Protein AF-A0A7W9GF74-F1 (afdb_monomer_lite)

Organism: NCBI:txid882448

Structure (mmCIF, N/CA/C/O backbone):
data_AF-A0A7W9GF74-F1
#
_entry.id   AF-A0A7W9GF74-F1
#
loop_
_atom_site.group_PDB
_atom_site.id
_atom_site.type_symbol
_atom_site.label_atom_id
_atom_site.label_alt_id
_atom_site.label_comp_id
_atom_site.label_asym_id
_atom_site.label_entity_id
_atom_site.label_seq_id
_atom_site.pdbx_PDB_ins_code
_atom_site.Cartn_x
_atom_site.Cartn_y
_atom_site.Cartn_z
_atom_site.occupancy
_atom_site.B_iso_or_equiv
_atom_site.auth_seq_id
_atom_site.auth_comp_id
_atom_site.auth_asym_id
_atom_site.auth_atom_id
_atom_site.pdbx_PDB_model_num
ATOM 1 N N . MET A 1 1 ? 8.921 13.682 13.062 1.00 66.19 1 MET A N 1
ATOM 2 C CA . MET A 1 1 ? 8.472 13.029 14.312 1.00 66.19 1 MET A CA 1
ATOM 3 C C . MET A 1 1 ? 6.955 12.973 14.299 1.00 66.19 1 MET A C 1
ATOM 5 O O . MET A 1 1 ? 6.350 13.964 13.911 1.00 66.19 1 MET A O 1
ATOM 9 N N . LEU A 1 2 ? 6.364 11.828 14.645 1.00 77.19 2 LEU A N 1
ATOM 10 C CA . LEU A 1 2 ? 4.908 11.641 14.690 1.00 77.19 2 LEU A CA 1
ATOM 11 C C . LEU A 1 2 ? 4.375 11.986 16.087 1.00 77.19 2 LEU A C 1
ATOM 13 O O . LEU A 1 2 ? 5.076 11.714 17.064 1.00 77.19 2 LEU A O 1
ATOM 17 N N . PRO A 1 3 ? 3.165 12.557 16.206 1.00 83.94 3 PRO A N 1
ATOM 18 C CA . PRO A 1 3 ? 2.506 12.705 17.500 1.00 83.94 3 PRO A CA 1
ATOM 19 C C . PRO A 1 3 ? 2.161 11.329 18.103 1.00 83.94 3 PRO A C 1
ATOM 21 O O . PRO A 1 3 ? 2.034 10.360 17.353 1.00 83.94 3 PRO A O 1
ATOM 24 N N . PRO A 1 4 ? 1.973 11.226 19.434 1.00 85.69 4 PRO A N 1
ATOM 25 C CA . PRO A 1 4 ? 1.549 9.982 20.069 1.00 85.69 4 PRO A CA 1
ATOM 26 C C . PRO A 1 4 ? 0.230 9.468 19.483 1.00 85.69 4 PRO A C 1
ATOM 28 O O . PRO A 1 4 ? -0.727 10.227 19.316 1.00 85.69 4 PRO A O 1
ATOM 31 N N . HIS A 1 5 ? 0.158 8.166 19.214 1.00 80.69 5 HIS A N 1
ATOM 32 C CA . HIS A 1 5 ? -1.041 7.496 18.718 1.00 80.69 5 HIS A CA 1
ATOM 33 C C . HIS A 1 5 ? -1.261 6.172 19.446 1.00 80.69 5 HIS A C 1
ATOM 35 O O . HIS A 1 5 ? -0.320 5.490 19.835 1.00 80.69 5 HIS A O 1
ATOM 41 N N . HIS A 1 6 ? -2.530 5.812 19.649 1.00 79.00 6 HIS A N 1
ATOM 42 C CA . HIS A 1 6 ? -2.924 4.619 20.413 1.00 79.00 6 HIS A CA 1
ATOM 43 C C . HIS A 1 6 ? -3.268 3.417 19.509 1.00 79.00 6 HIS A C 1
ATOM 45 O O . HIS A 1 6 ? -3.808 2.420 19.979 1.00 79.00 6 HIS A O 1
ATOM 51 N N . GLY A 1 7 ? -3.022 3.532 18.199 1.00 79.81 7 GLY A N 1
ATOM 52 C CA . GLY A 1 7 ? -3.292 2.484 17.213 1.00 79.81 7 GLY A CA 1
ATOM 53 C C . GLY A 1 7 ? -2.068 1.607 16.928 1.00 79.81 7 GLY A C 1
ATOM 54 O O . GLY A 1 7 ? -0.939 2.043 17.168 1.00 79.81 7 GLY A O 1
ATOM 55 N N . PRO A 1 8 ? -2.269 0.393 16.386 1.00 86.31 8 PRO A N 1
ATOM 56 C CA . PRO A 1 8 ? -1.165 -0.474 15.997 1.00 86.31 8 PRO A CA 1
ATOM 57 C C . PRO A 1 8 ? -0.304 0.204 14.926 1.00 86.31 8 PRO A C 1
ATOM 59 O O . PRO A 1 8 ? -0.816 0.868 14.024 1.00 86.31 8 PRO A O 1
ATOM 62 N N . THR A 1 9 ? 1.012 0.030 15.039 1.00 88.25 9 THR A N 1
ATOM 63 C CA . THR A 1 9 ? 1.974 0.480 14.026 1.00 88.25 9 THR A CA 1
ATOM 64 C C . THR A 1 9 ? 2.549 -0.739 13.343 1.00 88.25 9 THR A C 1
ATOM 66 O O . THR A 1 9 ? 3.177 -1.567 13.994 1.00 88.25 9 THR A O 1
ATOM 69 N N . GLU A 1 10 ? 2.358 -0.824 12.034 1.00 88.44 10 GLU A N 1
ATOM 70 C CA . GLU A 1 10 ? 2.884 -1.911 11.219 1.00 88.44 10 GLU A CA 1
ATOM 71 C C . GLU A 1 10 ? 3.834 -1.345 10.164 1.00 88.44 10 GLU A C 1
ATOM 73 O O . GLU A 1 10 ? 3.583 -0.283 9.591 1.00 88.44 10 GLU A O 1
ATOM 78 N N . THR A 1 11 ? 4.902 -2.085 9.872 1.00 88.56 11 THR A N 1
ATOM 79 C CA . THR A 1 11 ? 5.879 -1.717 8.843 1.00 88.56 11 THR A CA 1
ATOM 80 C C . THR A 1 11 ? 5.806 -2.711 7.698 1.00 88.56 11 THR A C 1
ATOM 82 O O . THR A 1 11 ? 5.938 -3.919 7.897 1.00 88.56 11 THR A O 1
ATOM 85 N N . VAL A 1 12 ? 5.638 -2.207 6.476 1.00 84.81 12 VAL A N 1
ATOM 86 C CA . VAL A 1 12 ? 5.732 -3.035 5.271 1.00 84.81 12 VAL A CA 1
ATOM 87 C C . VAL A 1 12 ? 7.206 -3.118 4.865 1.00 84.81 12 VAL A C 1
ATOM 89 O O . VAL A 1 12 ? 7.812 -2.079 4.598 1.00 84.81 12 VAL A O 1
ATOM 92 N N . PRO A 1 13 ? 7.813 -4.316 4.813 1.00 81.88 13 PRO A N 1
ATOM 93 C CA . PRO A 1 13 ? 9.219 -4.448 4.463 1.00 81.88 13 PRO A CA 1
ATOM 94 C C . PRO A 1 13 ? 9.451 -4.060 2.999 1.00 81.88 13 PRO A C 1
ATOM 96 O O . PRO A 1 13 ? 8.874 -4.648 2.079 1.00 81.88 13 PRO A O 1
ATOM 99 N N . VAL A 1 14 ? 10.345 -3.096 2.787 1.00 82.69 14 VAL A N 1
ATOM 100 C CA . VAL A 1 14 ? 10.821 -2.674 1.468 1.00 82.69 14 VAL A CA 1
ATOM 101 C C . VAL A 1 14 ? 12.249 -3.180 1.303 1.00 82.69 14 VAL A C 1
ATOM 103 O O . VAL A 1 14 ? 13.115 -2.897 2.124 1.00 82.69 14 VAL A O 1
ATOM 106 N N . THR A 1 15 ? 12.493 -3.957 0.249 1.00 79.25 15 THR A N 1
ATOM 107 C CA . THR A 1 15 ? 13.857 -4.341 -0.127 1.00 79.25 15 THR A CA 1
ATOM 108 C C . THR A 1 15 ? 14.537 -3.197 -0.876 1.00 79.25 15 THR A C 1
ATOM 110 O O . THR A 1 15 ? 13.899 -2.571 -1.728 1.00 79.25 15 THR A O 1
ATOM 113 N N . MET A 1 16 ? 15.818 -2.977 -0.566 1.00 83.69 16 MET A N 1
ATOM 114 C CA . MET A 1 16 ? 16.728 -2.068 -1.278 1.00 83.69 16 MET A CA 1
ATOM 115 C C . MET A 1 16 ? 17.474 -2.767 -2.429 1.00 83.69 16 MET A C 1
ATOM 117 O O . MET A 1 16 ? 18.453 -2.238 -2.934 1.00 83.69 16 MET A O 1
ATOM 121 N N . SER A 1 17 ? 17.069 -3.987 -2.797 1.00 83.31 17 SER A N 1
ATOM 122 C CA . SER A 1 17 ? 17.654 -4.705 -3.935 1.00 83.31 17 SER A CA 1
ATOM 123 C C . SER A 1 17 ? 17.075 -4.236 -5.269 1.00 83.31 17 SER A C 1
ATOM 125 O O . SER A 1 17 ? 15.902 -3.861 -5.337 1.00 83.31 17 SER A O 1
ATOM 127 N N . ASP A 1 18 ? 17.864 -4.383 -6.333 1.00 85.38 18 ASP A N 1
ATOM 128 C CA . ASP A 1 18 ? 17.461 -4.066 -7.711 1.00 85.38 18 ASP A CA 1
ATOM 129 C C . ASP A 1 18 ? 16.590 -5.155 -8.367 1.00 85.38 18 ASP A C 1
ATOM 131 O O . ASP A 1 18 ? 16.339 -5.158 -9.572 1.00 85.38 18 ASP A O 1
ATOM 135 N N . VAL A 1 19 ? 16.099 -6.113 -7.578 1.00 88.38 19 VAL A N 1
ATOM 136 C CA . VAL A 1 19 ? 15.283 -7.219 -8.082 1.00 88.38 19 VAL A CA 1
ATOM 137 C C . VAL A 1 19 ? 13.899 -6.719 -8.495 1.00 88.38 19 VAL A C 1
ATOM 139 O O . VAL A 1 19 ? 13.150 -6.164 -7.689 1.00 88.38 19 VAL A O 1
ATOM 142 N N . GLY A 1 20 ? 13.520 -7.002 -9.745 1.00 85.81 20 GLY A N 1
ATOM 143 C CA . GLY A 1 20 ? 12.194 -6.682 -10.277 1.00 85.81 20 GLY A CA 1
ATOM 144 C C . GLY A 1 20 ? 11.997 -5.204 -10.614 1.00 85.81 20 GLY A C 1
ATOM 145 O O . GLY A 1 20 ? 10.846 -4.760 -10.671 1.00 85.81 20 GLY A O 1
ATOM 146 N N . LEU A 1 21 ? 13.098 -4.467 -10.809 1.00 90.69 21 LEU A N 1
ATOM 147 C CA . LEU A 1 21 ? 13.091 -3.081 -11.275 1.00 90.69 21 LEU A CA 1
ATOM 148 C C . LEU A 1 21 ? 12.933 -2.945 -12.797 1.00 90.69 21 LEU A C 1
ATOM 150 O O . LEU A 1 21 ? 12.665 -1.843 -13.253 1.00 90.69 21 LEU A O 1
ATOM 154 N N . ASP A 1 22 ? 13.029 -4.041 -13.558 1.00 94.12 22 ASP A N 1
ATOM 155 C CA . ASP A 1 22 ? 12.870 -4.014 -15.017 1.00 94.12 22 ASP A CA 1
ATOM 156 C C . ASP A 1 22 ? 11.497 -3.476 -15.445 1.00 94.12 22 ASP A C 1
ATOM 158 O O . ASP A 1 22 ? 10.470 -3.796 -14.822 1.00 94.12 22 ASP A O 1
ATOM 162 N N . GLU A 1 23 ? 11.473 -2.764 -16.571 1.00 94.75 23 GLU A N 1
ATOM 163 C CA . GLU A 1 23 ? 10.241 -2.386 -17.254 1.00 94.75 23 GLU A CA 1
ATOM 164 C C . GLU A 1 23 ? 9.438 -3.633 -17.655 1.00 94.75 23 GLU A C 1
ATOM 166 O O . GLU A 1 23 ? 9.950 -4.589 -18.249 1.00 94.75 23 GLU A O 1
ATOM 171 N N . ARG A 1 24 ? 8.145 -3.635 -17.326 1.00 94.44 24 ARG A N 1
ATOM 172 C CA . ARG A 1 24 ? 7.189 -4.650 -17.778 1.00 94.44 24 ARG A CA 1
ATOM 173 C C . ARG A 1 24 ? 5.886 -3.984 -18.177 1.00 94.44 24 ARG A C 1
ATOM 175 O O . ARG A 1 24 ? 5.312 -3.230 -17.396 1.00 94.44 24 ARG A O 1
ATOM 182 N N . ASP A 1 25 ? 5.393 -4.313 -19.366 1.00 93.69 25 ASP A N 1
ATOM 183 C CA . ASP A 1 25 ? 4.159 -3.752 -19.931 1.00 93.69 25 ASP A CA 1
ATOM 184 C C . ASP A 1 25 ? 4.167 -2.209 -19.991 1.00 93.69 25 ASP A C 1
ATOM 186 O O . ASP A 1 25 ? 3.149 -1.575 -19.713 1.00 93.69 25 ASP A O 1
ATOM 190 N N . GLY A 1 26 ? 5.323 -1.600 -20.293 1.00 95.75 26 GLY A N 1
ATOM 191 C CA . GLY A 1 26 ? 5.491 -0.141 -20.335 1.00 95.75 26 GLY A CA 1
ATOM 192 C C . GLY A 1 26 ? 5.547 0.538 -18.962 1.00 95.75 26 GLY A C 1
ATOM 193 O O . GLY A 1 26 ? 5.381 1.753 -18.876 1.00 95.75 26 GLY A O 1
ATOM 194 N N . ILE A 1 27 ? 5.710 -0.230 -17.878 1.00 93.19 27 ILE A N 1
ATOM 195 C CA . ILE A 1 27 ? 5.765 0.280 -16.504 1.00 93.19 27 ILE A CA 1
ATOM 196 C C . ILE A 1 27 ? 7.073 -0.160 -15.848 1.00 93.19 27 ILE A C 1
ATOM 198 O O . ILE A 1 27 ? 7.319 -1.354 -15.651 1.00 93.19 27 ILE A O 1
ATOM 202 N N . GLU A 1 28 ? 7.871 0.821 -15.441 1.00 92.75 28 GLU A N 1
ATOM 203 C CA . GLU A 1 28 ? 9.112 0.611 -14.698 1.00 92.75 28 GLU A CA 1
ATOM 204 C C . GLU A 1 28 ? 8.860 -0.003 -13.320 1.00 92.75 28 GLU A C 1
ATOM 206 O O . GLU A 1 28 ? 7.904 0.347 -12.619 1.00 92.75 28 GLU A O 1
ATOM 211 N N . ALA A 1 29 ? 9.718 -0.946 -12.925 1.00 91.69 29 ALA A N 1
ATOM 212 C CA . ALA A 1 29 ? 9.659 -1.635 -11.637 1.00 91.69 29 ALA A CA 1
ATOM 213 C C . ALA A 1 29 ? 8.286 -2.240 -11.271 1.00 91.69 29 ALA A C 1
ATOM 215 O O . ALA A 1 29 ? 7.983 -2.457 -10.088 1.00 91.69 29 ALA A O 1
ATOM 216 N N . LYS A 1 30 ? 7.445 -2.553 -12.270 1.00 93.06 30 LYS A N 1
ATOM 217 C CA . LYS A 1 30 ? 6.068 -3.039 -12.074 1.00 93.06 30 LYS A CA 1
ATOM 218 C C . LYS A 1 30 ? 6.001 -4.222 -11.113 1.00 93.06 30 LYS A C 1
ATOM 220 O O . LYS A 1 30 ? 5.161 -4.248 -10.213 1.00 93.06 30 LYS A O 1
ATOM 225 N N . ALA A 1 31 ? 6.897 -5.194 -11.281 1.00 92.12 31 ALA A N 1
ATOM 226 C CA . ALA A 1 31 ? 6.933 -6.392 -10.447 1.00 92.12 31 ALA A CA 1
ATOM 227 C C . ALA A 1 31 ? 7.214 -6.049 -8.976 1.00 92.12 31 ALA A C 1
ATOM 229 O O . ALA A 1 31 ? 6.524 -6.536 -8.075 1.00 92.12 31 ALA A O 1
ATOM 230 N N . ALA A 1 32 ? 8.184 -5.166 -8.729 1.00 90.81 32 ALA A N 1
ATOM 231 C CA . ALA A 1 32 ? 8.538 -4.743 -7.384 1.00 90.81 32 ALA A CA 1
ATOM 232 C C . ALA A 1 32 ? 7.417 -3.920 -6.721 1.00 90.81 32 ALA A C 1
ATOM 234 O O . ALA A 1 32 ? 7.118 -4.130 -5.543 1.00 90.81 32 ALA A O 1
ATOM 235 N N . VAL A 1 33 ? 6.757 -3.021 -7.461 1.00 90.19 33 VAL A N 1
ATOM 236 C CA . VAL A 1 33 ? 5.625 -2.220 -6.956 1.00 90.19 33 VAL A CA 1
ATOM 237 C C . VAL A 1 33 ? 4.437 -3.114 -6.596 1.00 90.19 33 VAL A C 1
ATOM 239 O O . VAL A 1 33 ? 3.950 -3.056 -5.466 1.00 90.19 33 VAL A O 1
ATOM 242 N N . VAL A 1 34 ? 4.009 -3.996 -7.503 1.00 91.88 34 VAL A N 1
ATOM 243 C CA . VAL A 1 34 ? 2.876 -4.908 -7.262 1.00 91.88 34 VAL A CA 1
ATOM 244 C C . VAL A 1 34 ? 3.155 -5.833 -6.075 1.00 91.88 34 VAL A C 1
ATOM 246 O O . VAL A 1 34 ? 2.295 -5.999 -5.209 1.00 91.88 34 VAL A O 1
ATOM 249 N N . GLY A 1 35 ? 4.369 -6.384 -5.973 1.00 91.31 35 GLY A N 1
ATOM 250 C CA . GLY A 1 35 ? 4.757 -7.231 -4.844 1.00 91.31 35 GLY A CA 1
ATOM 251 C C . GLY A 1 35 ? 4.719 -6.500 -3.497 1.00 91.31 35 GLY A C 1
ATOM 252 O O . GLY A 1 35 ? 4.261 -7.061 -2.499 1.00 91.31 35 GLY A O 1
ATOM 253 N N . ARG A 1 36 ? 5.154 -5.233 -3.452 1.00 89.50 36 ARG A N 1
ATOM 254 C CA . ARG A 1 36 ? 5.088 -4.396 -2.240 1.00 89.50 36 ARG A CA 1
ATOM 255 C C . ARG A 1 36 ? 3.645 -4.069 -1.857 1.00 89.50 36 ARG A C 1
ATOM 257 O O . ARG A 1 36 ? 3.300 -4.175 -0.683 1.00 89.50 36 ARG A O 1
ATOM 264 N N . LEU A 1 37 ? 2.791 -3.751 -2.831 1.00 91.25 37 LEU A N 1
ATOM 265 C CA . LEU A 1 37 ? 1.366 -3.495 -2.596 1.00 91.25 37 LEU A CA 1
ATOM 266 C C . LEU A 1 37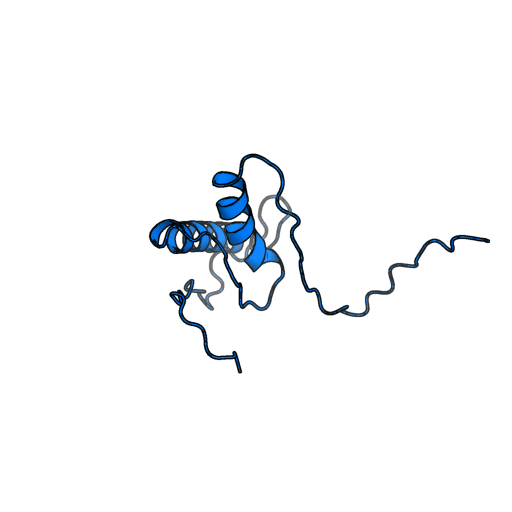 ? 0.631 -4.734 -2.073 1.00 91.25 37 LEU A C 1
ATOM 268 O O . LEU A 1 37 ? -0.175 -4.618 -1.152 1.00 91.25 37 LEU A O 1
ATOM 272 N N . ALA A 1 38 ? 0.943 -5.920 -2.600 1.00 91.88 38 ALA A N 1
ATOM 273 C CA . ALA A 1 38 ? 0.371 -7.174 -2.116 1.00 91.88 38 ALA A CA 1
ATOM 274 C C . ALA A 1 38 ? 0.732 -7.434 -0.642 1.00 91.88 38 ALA A C 1
ATOM 276 O O . ALA A 1 38 ? -0.150 -7.713 0.170 1.00 91.88 38 ALA A O 1
ATOM 277 N N . LYS A 1 39 ? 2.008 -7.257 -0.273 1.00 91.19 39 LYS A N 1
ATOM 278 C CA . LYS A 1 39 ? 2.462 -7.367 1.125 1.00 91.19 39 LYS A CA 1
ATOM 279 C C . LYS A 1 39 ? 1.815 -6.315 2.024 1.00 91.19 39 LYS A C 1
ATOM 281 O O . LYS A 1 39 ? 1.416 -6.628 3.141 1.00 91.19 39 LYS A O 1
ATOM 286 N N . ALA A 1 40 ? 1.680 -5.078 1.546 1.00 90.31 40 ALA A N 1
ATOM 287 C CA . ALA A 1 40 ? 1.001 -4.021 2.287 1.00 90.31 40 ALA A CA 1
ATOM 288 C C . ALA A 1 40 ? -0.467 -4.378 2.566 1.00 90.31 40 ALA A C 1
ATOM 290 O O . ALA A 1 40 ? -0.925 -4.236 3.696 1.00 90.31 40 ALA A O 1
ATOM 291 N N . LEU A 1 41 ? -1.190 -4.904 1.572 1.00 91.56 41 LEU A N 1
ATOM 292 C CA . LEU A 1 41 ? -2.565 -5.379 1.754 1.00 91.56 41 LEU A CA 1
ATOM 293 C C . LEU A 1 41 ? -2.657 -6.500 2.790 1.00 91.56 41 LEU A C 1
ATOM 295 O O . LEU A 1 41 ? -3.564 -6.481 3.618 1.00 91.56 41 LEU A O 1
ATOM 299 N N . GLU A 1 42 ? -1.731 -7.457 2.763 1.00 91.50 42 GLU A N 1
ATOM 300 C CA . GLU A 1 42 ? -1.676 -8.529 3.757 1.00 91.50 42 GLU A CA 1
ATOM 301 C C . GLU A 1 42 ? -1.504 -7.965 5.174 1.00 91.50 42 GLU A C 1
ATOM 303 O O . GLU A 1 42 ? -2.277 -8.302 6.069 1.00 91.50 42 GLU A O 1
ATOM 308 N N . VAL A 1 43 ? -0.545 -7.054 5.359 1.00 90.75 43 VAL A N 1
ATOM 309 C CA . VAL A 1 43 ? -0.271 -6.394 6.644 1.00 90.75 43 VAL A CA 1
ATOM 310 C C . VAL A 1 43 ? -1.497 -5.652 7.169 1.00 90.75 43 VAL A C 1
ATOM 312 O O . VAL A 1 43 ? -1.886 -5.843 8.320 1.00 90.75 43 VAL A O 1
ATOM 315 N N . ILE A 1 44 ? -2.140 -4.847 6.323 1.00 88.81 44 ILE A N 1
ATOM 316 C CA . ILE A 1 44 ? -3.306 -4.047 6.712 1.00 88.81 44 ILE A CA 1
ATOM 317 C C . ILE A 1 44 ? -4.488 -4.954 7.074 1.00 88.81 44 ILE A C 1
ATOM 319 O O . ILE A 1 44 ? -5.189 -4.698 8.048 1.00 88.81 44 ILE A O 1
ATOM 323 N N . ARG A 1 45 ? -4.714 -6.039 6.325 1.00 89.62 45 ARG A N 1
ATOM 324 C CA . ARG A 1 45 ? -5.844 -6.946 6.574 1.00 89.62 45 ARG A CA 1
ATOM 325 C C . ARG A 1 45 ? -5.770 -7.651 7.925 1.00 89.62 45 ARG A C 1
ATOM 327 O O . ARG A 1 45 ? -6.822 -7.941 8.485 1.00 89.62 45 ARG A O 1
ATOM 334 N N . ARG A 1 46 ? -4.572 -7.895 8.469 1.00 89.06 46 ARG A N 1
ATOM 335 C CA . ARG A 1 46 ? -4.415 -8.553 9.780 1.00 89.06 46 ARG A CA 1
ATOM 336 C C . ARG A 1 46 ? -5.016 -7.759 10.939 1.00 89.06 46 ARG A C 1
ATOM 338 O O . ARG A 1 46 ? -5.470 -8.368 11.899 1.00 89.06 46 ARG A O 1
ATOM 345 N N . SER A 1 47 ? -4.999 -6.428 10.873 1.00 84.12 47 SER A N 1
ATOM 346 C CA . SER A 1 47 ? -5.436 -5.556 11.977 1.00 84.12 47 SER A CA 1
ATOM 347 C C . SER A 1 47 ? -6.881 -5.075 11.857 1.00 84.12 47 SER A C 1
ATOM 349 O O . SER A 1 47 ? -7.356 -4.339 12.716 1.00 84.12 47 SER A O 1
ATOM 351 N N . ASP A 1 48 ? -7.566 -5.475 10.790 1.00 83.75 48 ASP A N 1
ATOM 352 C CA . ASP A 1 48 ? -8.914 -5.053 10.437 1.00 83.75 48 ASP A CA 1
ATOM 353 C C . ASP A 1 48 ? -9.215 -3.545 10.702 1.00 83.75 48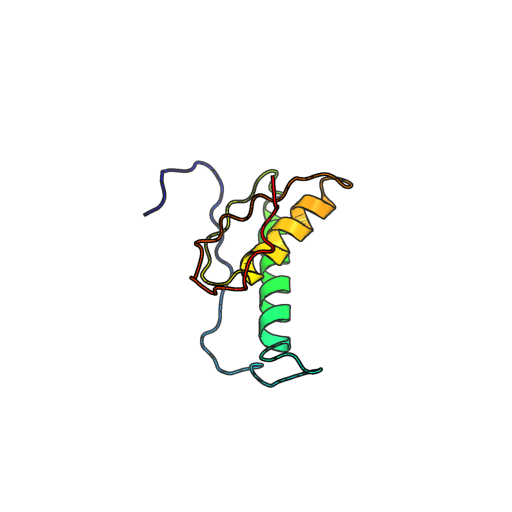 ASP A C 1
ATOM 355 O O . ASP A 1 48 ? -10.158 -3.209 11.423 1.00 83.75 48 ASP A O 1
ATOM 359 N N . PRO A 1 49 ? -8.439 -2.582 10.159 1.00 83.19 49 PRO A N 1
ATOM 360 C CA . PRO A 1 49 ? -8.508 -1.197 10.620 1.00 83.19 49 PRO A CA 1
ATOM 361 C C . PRO A 1 49 ? -9.713 -0.429 10.059 1.00 83.19 49 PRO A C 1
ATOM 363 O O . PRO A 1 49 ? -10.018 -0.459 8.868 1.00 83.19 49 PRO A O 1
ATOM 366 N N . ALA A 1 50 ? -10.371 0.363 10.911 1.00 84.75 50 ALA A N 1
ATOM 367 C CA . ALA A 1 50 ? -11.430 1.292 10.494 1.00 84.75 50 ALA A CA 1
ATOM 368 C C . ALA A 1 50 ? -10.898 2.636 9.952 1.00 84.75 50 ALA A C 1
ATOM 370 O O . ALA A 1 50 ? -11.634 3.371 9.291 1.00 84.75 50 ALA A O 1
ATOM 371 N N . ARG A 1 51 ? -9.642 2.979 10.270 1.00 83.88 51 ARG A N 1
ATOM 372 C CA . ARG A 1 51 ? -8.911 4.182 9.836 1.00 83.88 51 ARG A CA 1
ATOM 373 C C . ARG A 1 51 ? -7.433 3.826 9.693 1.00 83.88 51 ARG A C 1
ATOM 375 O O . ARG A 1 51 ? -6.925 3.060 10.506 1.00 83.88 51 ARG A O 1
ATOM 382 N N . ILE A 1 52 ? -6.762 4.382 8.688 1.00 87.50 52 ILE A N 1
ATOM 383 C CA . ILE A 1 52 ? -5.352 4.105 8.388 1.00 87.50 52 ILE A CA 1
ATOM 384 C C . ILE A 1 52 ? -4.629 5.437 8.186 1.00 87.50 52 ILE A C 1
ATOM 386 O O . ILE A 1 52 ? -5.127 6.293 7.458 1.00 87.50 52 ILE A O 1
ATOM 390 N N . THR A 1 53 ? -3.451 5.579 8.793 1.00 87.50 53 THR A N 1
ATOM 391 C CA . THR A 1 53 ? -2.495 6.651 8.491 1.00 87.50 53 THR A CA 1
ATOM 392 C C . THR A 1 53 ? -1.274 6.019 7.839 1.00 87.50 53 THR A C 1
ATOM 394 O O . THR A 1 53 ? -0.669 5.115 8.411 1.00 87.50 53 THR A O 1
ATOM 397 N N . THR A 1 54 ? -0.918 6.476 6.643 1.00 86.56 54 THR A N 1
ATOM 398 C CA . THR A 1 54 ? 0.229 5.972 5.882 1.00 86.56 54 THR A CA 1
ATOM 399 C C . THR A 1 54 ? 1.404 6.912 6.004 1.00 86.56 54 THR A C 1
ATOM 401 O O . THR A 1 54 ? 1.247 8.123 5.870 1.00 86.56 54 THR A O 1
ATOM 404 N N . LEU A 1 55 ? 2.590 6.348 6.188 1.00 85.25 55 LEU A N 1
ATOM 405 C CA . LEU A 1 55 ? 3.838 7.093 6.211 1.00 85.25 55 LEU A CA 1
ATOM 406 C C . LEU A 1 55 ? 4.747 6.485 5.155 1.00 85.25 55 LEU A C 1
ATOM 408 O O . LEU A 1 55 ? 5.248 5.377 5.328 1.00 85.25 55 LEU A O 1
ATOM 412 N N . GLY A 1 56 ? 4.908 7.183 4.039 1.00 79.50 56 GLY A N 1
ATOM 413 C CA . GLY A 1 56 ? 5.748 6.735 2.938 1.00 79.50 56 GLY A CA 1
ATOM 414 C C . GLY A 1 56 ? 6.368 7.908 2.195 1.00 79.50 56 GLY A C 1
ATOM 415 O O . GLY A 1 56 ? 6.079 9.061 2.507 1.00 79.50 56 GLY A O 1
ATOM 416 N N . GLY A 1 57 ? 7.251 7.586 1.249 1.00 72.12 57 GLY A N 1
ATOM 417 C CA . GLY A 1 57 ? 7.917 8.572 0.391 1.00 72.12 57 GLY A CA 1
ATOM 418 C C . GLY A 1 57 ? 7.212 8.800 -0.947 1.00 72.12 57 GLY A C 1
ATOM 419 O O . GLY A 1 57 ? 7.218 9.916 -1.443 1.00 72.12 57 GLY A O 1
ATOM 420 N N . GLU A 1 58 ? 6.553 7.771 -1.486 1.00 80.44 58 GLU A N 1
ATOM 421 C CA . GLU A 1 58 ? 5.956 7.789 -2.828 1.00 80.44 58 GLU A CA 1
ATOM 422 C C . GLU A 1 58 ? 4.432 7.679 -2.776 1.00 80.44 58 GLU A C 1
ATOM 424 O O . GLU A 1 58 ? 3.887 6.955 -1.944 1.00 80.44 58 GLU A O 1
ATOM 429 N N . CYS A 1 59 ? 3.726 8.312 -3.715 1.00 81.31 59 CYS A N 1
ATOM 430 C CA . CYS A 1 59 ? 2.256 8.341 -3.737 1.00 81.31 59 CYS A CA 1
ATOM 431 C C . CYS A 1 59 ? 1.616 6.942 -3.864 1.00 81.31 59 CYS A C 1
ATOM 433 O O . CYS A 1 59 ? 0.508 6.698 -3.379 1.00 81.31 59 CYS A O 1
ATOM 435 N N . SER A 1 60 ? 2.335 5.986 -4.464 1.00 79.81 60 SER A N 1
ATOM 436 C CA . SER A 1 60 ? 1.887 4.599 -4.643 1.00 79.81 60 SER A CA 1
ATOM 437 C C . SER A 1 60 ? 1.642 3.856 -3.322 1.00 79.81 60 SER A C 1
ATOM 439 O O . SER A 1 60 ? 0.855 2.908 -3.295 1.00 79.81 60 SER A O 1
ATOM 441 N N . VAL A 1 61 ? 2.222 4.305 -2.202 1.00 84.25 61 VAL A N 1
ATOM 442 C CA . VAL A 1 61 ? 2.028 3.690 -0.874 1.00 84.25 61 VAL A CA 1
ATOM 44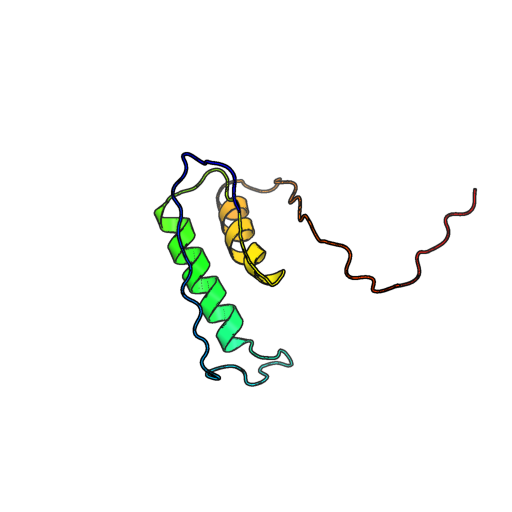3 C C . VAL A 1 61 ? 0.585 3.787 -0.360 1.00 84.25 61 VAL A C 1
ATOM 445 O O . VAL A 1 61 ? 0.191 2.998 0.499 1.00 84.25 61 VAL A O 1
ATOM 448 N N . SER A 1 62 ? -0.222 4.702 -0.905 1.00 85.38 62 SER A N 1
ATOM 449 C CA . SER A 1 62 ? -1.625 4.908 -0.516 1.00 85.38 62 SER A CA 1
ATOM 450 C C . SER A 1 62 ? -2.601 3.926 -1.182 1.00 85.38 62 SER A C 1
ATOM 452 O O . SER A 1 62 ? -3.733 3.772 -0.720 1.00 85.38 62 SER A O 1
ATOM 454 N N . VAL A 1 63 ? -2.175 3.205 -2.231 1.00 89.56 63 VAL A N 1
ATOM 455 C CA . VAL A 1 63 ? -3.045 2.311 -3.021 1.00 89.56 63 VAL A CA 1
ATOM 456 C C . VAL A 1 63 ? -3.607 1.163 -2.179 1.00 89.56 63 VAL A C 1
ATOM 458 O O . VAL A 1 63 ? -4.814 0.917 -2.186 1.00 89.56 63 VAL A O 1
ATOM 461 N N . ALA A 1 64 ? -2.755 0.460 -1.431 1.00 89.38 64 ALA A N 1
ATOM 462 C CA . ALA A 1 64 ? -3.178 -0.660 -0.586 1.00 89.38 64 ALA A CA 1
ATOM 463 C C . ALA A 1 64 ? -4.136 -0.228 0.558 1.00 89.38 64 ALA A C 1
ATOM 465 O O . ALA A 1 64 ? -5.211 -0.819 0.683 1.00 89.38 64 ALA A O 1
ATOM 466 N N . PRO A 1 65 ? -3.825 0.822 1.341 1.00 87.69 65 PRO A N 1
ATOM 467 C CA . PRO A 1 65 ? -4.727 1.426 2.327 1.00 87.69 65 PRO A CA 1
ATOM 468 C C . PRO A 1 65 ? -6.113 1.773 1.786 1.00 87.69 65 PRO A C 1
ATOM 470 O O . PRO A 1 65 ? -7.119 1.357 2.363 1.00 87.69 65 PRO A O 1
ATOM 473 N N . PHE A 1 66 ? -6.188 2.496 0.666 1.00 87.88 66 PHE A N 1
ATOM 474 C CA . PHE A 1 66 ? -7.476 2.881 0.090 1.00 87.88 66 PHE A CA 1
ATOM 475 C C . PHE A 1 66 ? -8.243 1.684 -0.453 1.00 87.88 66 PHE A C 1
ATOM 477 O O . PHE A 1 66 ? -9.453 1.607 -0.253 1.00 87.88 66 PHE A O 1
ATOM 484 N N . SER A 1 67 ? -7.551 0.715 -1.053 1.00 87.12 67 SER A N 1
ATOM 485 C CA . SER A 1 67 ? -8.172 -0.530 -1.513 1.00 87.12 67 SER A CA 1
ATOM 486 C C . SER A 1 67 ? -8.826 -1.299 -0.360 1.00 87.12 67 SER A C 1
ATOM 488 O O . SER A 1 67 ? -9.941 -1.798 -0.506 1.00 87.12 67 SER A O 1
ATOM 490 N N . GLU A 1 68 ? -8.179 -1.371 0.808 1.00 88.56 68 GLU A N 1
ATOM 491 C CA . GLU A 1 68 ? -8.754 -2.052 1.974 1.00 88.56 68 GLU A CA 1
ATOM 492 C C . GLU A 1 68 ? -9.931 -1.278 2.585 1.00 88.56 68 GLU A C 1
ATOM 494 O O . GLU A 1 68 ? -10.950 -1.882 2.927 1.00 88.56 68 GLU A O 1
ATOM 499 N N . LEU A 1 69 ? -9.851 0.052 2.673 1.00 87.31 69 LEU A N 1
ATOM 500 C CA . LEU A 1 69 ? -10.978 0.866 3.142 1.00 87.31 69 LEU A CA 1
ATOM 501 C C . LEU A 1 69 ? -12.177 0.788 2.184 1.00 87.31 69 LEU A C 1
ATOM 503 O O . LEU A 1 69 ? -13.311 0.651 2.646 1.00 87.31 69 LEU A O 1
AT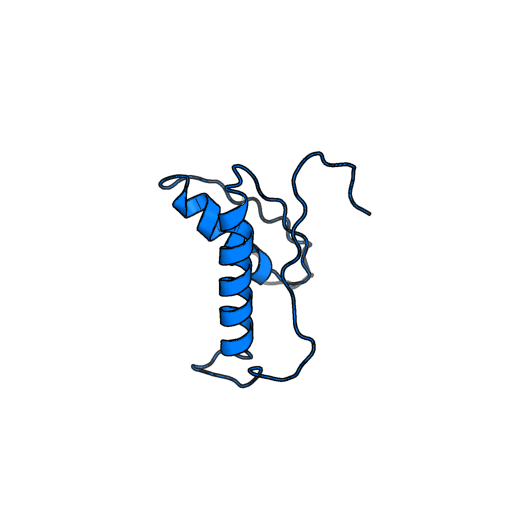OM 507 N N . ALA A 1 70 ? -11.940 0.799 0.869 1.00 85.38 70 ALA A N 1
ATOM 508 C CA . ALA A 1 70 ? -12.975 0.636 -0.152 1.00 85.38 70 ALA A CA 1
ATOM 50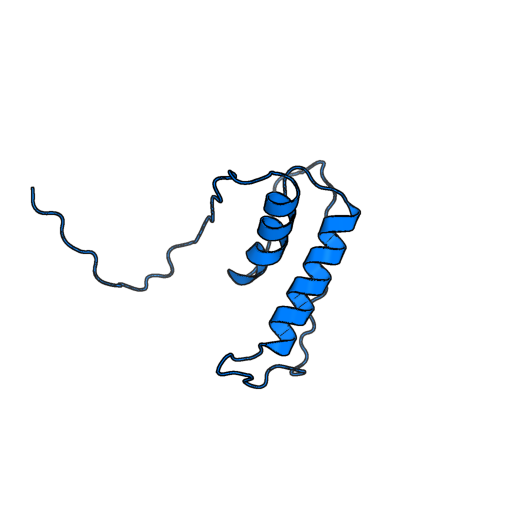9 C C . ALA A 1 70 ? -13.632 -0.751 -0.097 1.00 85.38 70 ALA A C 1
ATOM 511 O O . ALA A 1 70 ? -14.844 -0.871 -0.266 1.00 85.38 70 ALA A O 1
ATOM 512 N N . ARG A 1 71 ? -12.861 -1.804 0.205 1.00 84.25 71 ARG A N 1
ATOM 513 C CA . ARG A 1 71 ? -13.403 -3.153 0.421 1.00 84.25 71 ARG A CA 1
ATOM 514 C C . ARG A 1 71 ? -14.360 -3.202 1.618 1.00 84.25 71 ARG A C 1
ATOM 516 O O . ARG A 1 71 ? -15.356 -3.917 1.567 1.00 84.25 71 ARG A O 1
ATOM 523 N N . ARG A 1 72 ? -14.061 -2.469 2.698 1.00 77.69 72 ARG A N 1
ATOM 524 C CA . ARG A 1 72 ? -14.892 -2.415 3.919 1.00 77.69 72 ARG A CA 1
ATOM 525 C C . ARG A 1 72 ? -16.141 -1.562 3.761 1.00 77.69 72 ARG A C 1
ATOM 527 O O . ARG A 1 72 ? -17.173 -1.864 4.349 1.00 77.69 72 ARG A O 1
ATOM 534 N N . ARG A 1 73 ? -16.014 -0.440 3.057 1.00 67.56 73 ARG A N 1
ATOM 535 C CA . ARG A 1 73 ? -17.049 0.585 2.923 1.00 67.56 73 ARG A CA 1
ATOM 536 C C . ARG A 1 73 ? -17.516 0.549 1.474 1.00 67.56 73 ARG A C 1
ATOM 538 O O . ARG A 1 73 ? -16.865 1.157 0.631 1.00 67.56 73 ARG A O 1
ATOM 545 N N . GLN A 1 74 ? -18.605 -0.172 1.186 1.00 52.69 74 GLN A N 1
ATOM 546 C CA . GLN A 1 74 ? -19.246 -0.176 -0.136 1.00 52.69 74 GLN A CA 1
ATOM 547 C C . GLN A 1 74 ? -19.449 1.281 -0.599 1.00 52.69 74 GLN A C 1
ATOM 549 O O . GLN A 1 74 ? -20.319 1.976 -0.091 1.00 52.69 74 GLN A O 1
ATOM 554 N N . PHE A 1 75 ? -18.564 1.736 -1.490 1.00 49.19 75 PHE A N 1
ATOM 555 C CA . PHE A 1 75 ? -18.563 3.012 -2.211 1.00 49.19 75 PHE A CA 1
ATOM 556 C C . PHE A 1 75 ? -19.091 4.250 -1.458 1.00 49.19 75 PHE A C 1
ATOM 558 O O . PHE A 1 75 ? -20.259 4.602 -1.561 1.00 49.19 75 PHE A O 1
ATOM 565 N N . SER A 1 76 ? -18.183 4.957 -0.772 1.00 42.12 76 SER A N 1
ATOM 566 C CA . SER A 1 76 ? -18.122 6.433 -0.663 1.00 42.12 76 SER A CA 1
ATOM 567 C C . SER A 1 76 ? -17.187 6.809 0.492 1.00 42.12 76 SER A C 1
ATOM 569 O O . SER A 1 76 ? -17.636 7.139 1.591 1.00 42.12 76 SER A O 1
ATOM 571 N N . THR A 1 77 ? -15.871 6.745 0.275 1.00 46.16 77 THR A N 1
ATOM 572 C CA . THR A 1 77 ? -14.922 7.372 1.208 1.00 46.16 77 THR A CA 1
ATOM 573 C C . THR A 1 77 ? -14.207 8.496 0.465 1.00 46.16 77 THR A C 1
ATOM 575 O O . THR A 1 77 ? -13.510 8.193 -0.503 1.00 46.16 77 THR A O 1
ATOM 578 N N . PRO A 1 78 ? -14.368 9.773 0.861 1.00 44.03 78 PRO A N 1
ATOM 579 C CA . PRO A 1 78 ? -13.520 10.834 0.342 1.00 44.03 78 PRO A CA 1
ATOM 580 C C . PRO A 1 78 ? -12.079 10.549 0.778 1.00 44.03 78 PRO A C 1
ATOM 582 O O . PRO A 1 78 ? -11.763 10.516 1.968 1.00 44.03 78 PRO A O 1
ATOM 585 N N . VAL A 1 79 ? -11.220 10.276 -0.199 1.00 53.66 79 VAL A N 1
ATOM 586 C CA . VAL A 1 79 ? -9.776 10.155 -0.017 1.00 53.66 79 VAL A CA 1
ATOM 587 C C . VAL A 1 79 ? -9.209 11.569 0.051 1.00 53.66 79 VAL A C 1
ATOM 589 O O . VAL A 1 79 ? -9.218 12.293 -0.939 1.00 53.66 79 VAL A O 1
ATOM 592 N N . ALA A 1 80 ? -8.736 11.973 1.228 1.00 48.81 80 ALA A N 1
ATOM 593 C CA . ALA A 1 80 ? -7.898 13.156 1.363 1.00 48.81 80 ALA A CA 1
ATOM 594 C C . ALA A 1 80 ? -6.437 12.711 1.229 1.00 48.81 80 ALA A C 1
ATOM 596 O O . ALA A 1 80 ? -5.850 12.194 2.180 1.00 48.81 80 ALA A O 1
ATOM 597 N N . ALA A 1 81 ? -5.873 12.857 0.031 1.00 50.53 81 ALA A N 1
ATOM 598 C CA . ALA A 1 81 ? -4.435 12.763 -0.176 1.00 50.53 81 ALA A CA 1
ATOM 599 C C . ALA A 1 81 ? -3.823 14.132 0.149 1.00 50.53 81 ALA A C 1
ATOM 601 O O . ALA A 1 81 ? -4.177 15.134 -0.467 1.00 50.53 81 ALA A O 1
ATOM 602 N N . TRP A 1 82 ? -2.949 14.192 1.155 1.00 39.72 82 TRP A N 1
ATOM 603 C CA . TRP A 1 82 ? -2.122 15.373 1.389 1.00 39.72 82 TRP A CA 1
ATOM 604 C C . TRP A 1 82 ? -0.862 15.232 0.541 1.00 39.72 82 TRP A C 1
ATOM 606 O O . TRP A 1 82 ? 0.089 14.557 0.935 1.00 39.72 82 TRP A O 1
ATOM 616 N N . GLU A 1 83 ? -0.886 15.826 -0.645 1.00 50.03 83 GLU A N 1
ATOM 617 C CA . GLU A 1 83 ? 0.293 15.969 -1.491 1.00 50.03 83 GLU A CA 1
ATOM 618 C C . GLU A 1 83 ? 0.955 17.312 -1.176 1.00 50.03 83 GLU A C 1
ATOM 620 O O . GLU A 1 83 ? 0.299 18.353 -1.109 1.00 50.03 83 GLU A O 1
ATOM 625 N N . VAL A 1 84 ? 2.269 17.301 -0.960 1.00 39.66 84 VAL A N 1
ATOM 626 C CA . VAL A 1 84 ? 3.050 18.540 -0.980 1.00 39.66 84 VAL A CA 1
ATOM 627 C C . VAL A 1 84 ? 3.157 18.932 -2.454 1.00 39.66 84 VAL A C 1
ATOM 629 O O . VAL A 1 84 ? 3.588 18.081 -3.232 1.00 39.66 84 VAL A O 1
ATOM 632 N N . PRO A 1 85 ? 2.785 20.155 -2.878 1.00 45.72 85 PRO A N 1
ATOM 633 C CA . PRO A 1 85 ? 2.935 20.549 -4.271 1.00 45.72 85 PRO A CA 1
ATOM 634 C C . PRO A 1 85 ? 4.425 20.558 -4.622 1.00 45.72 85 PRO A C 1
ATOM 636 O O . PRO A 1 85 ? 5.154 21.505 -4.329 1.00 45.72 85 PRO A O 1
ATOM 639 N N . THR A 1 86 ? 4.904 19.482 -5.240 1.00 46.16 86 THR A N 1
ATOM 640 C CA . THR A 1 86 ? 6.144 19.507 -6.005 1.00 46.16 86 THR A CA 1
ATOM 641 C C . THR A 1 86 ? 5.830 20.358 -7.218 1.00 46.16 86 THR A C 1
ATOM 643 O O . THR A 1 86 ? 5.001 19.947 -8.024 1.00 46.16 86 THR A O 1
ATOM 646 N N . GLY A 1 87 ? 6.393 21.567 -7.281 1.00 46.38 87 GLY A N 1
ATOM 647 C CA . GLY A 1 87 ? 6.097 22.595 -8.282 1.00 46.38 87 GLY A CA 1
ATOM 648 C C . GLY A 1 87 ? 6.320 22.149 -9.729 1.00 46.38 87 GLY A C 1
ATOM 649 O O . GLY A 1 87 ? 7.275 22.572 -10.372 1.00 46.38 87 GLY A O 1
ATOM 650 N N . LEU A 1 88 ? 5.420 21.315 -10.239 1.00 40.66 88 LEU A N 1
ATOM 651 C CA . LEU A 1 88 ? 5.209 21.048 -11.644 1.00 40.66 88 LEU A CA 1
ATOM 652 C C . LEU A 1 88 ? 4.110 22.020 -12.078 1.00 40.66 88 LEU A C 1
ATOM 654 O O . LEU A 1 88 ? 2.927 21.804 -11.822 1.00 40.66 88 LEU A O 1
ATOM 658 N N . ASP A 1 89 ? 4.526 23.140 -12.663 1.00 48.41 89 ASP A N 1
ATOM 659 C CA . ASP A 1 89 ? 3.639 24.084 -13.341 1.00 48.41 89 ASP A CA 1
ATOM 660 C C . ASP A 1 89 ? 3.041 23.397 -14.579 1.00 48.41 89 ASP A C 1
ATOM 662 O O . ASP A 1 89 ? 3.560 23.486 -15.690 1.00 48.41 89 ASP A O 1
ATOM 666 N N . SER A 1 90 ? 1.970 22.630 -14.385 1.00 45.81 90 SER A N 1
ATOM 667 C CA . SER A 1 90 ? 1.052 22.286 -15.464 1.00 45.81 90 SER A CA 1
ATOM 668 C C . SER A 1 90 ? -0.003 23.384 -15.522 1.00 45.81 90 SER A C 1
ATOM 670 O O . SER A 1 90 ? -0.954 23.373 -14.742 1.00 45.81 90 SER A O 1
ATOM 672 N N . GLY A 1 91 ? 0.227 24.341 -16.427 1.00 49.97 91 GLY A N 1
ATOM 673 C CA . GLY A 1 91 ? -0.548 25.564 -16.606 1.00 49.97 91 GLY A CA 1
ATOM 674 C C . GLY A 1 91 ? -2.054 25.402 -16.398 1.00 49.97 91 GLY A C 1
ATOM 675 O O . GLY A 1 91 ? -2.744 24.659 -17.097 1.00 49.97 91 GLY A O 1
ATOM 676 N N . GLU A 1 92 ? -2.554 26.154 -15.428 1.00 46.22 92 GLU A N 1
ATOM 677 C CA . GLU A 1 92 ? -3.953 26.186 -15.024 1.00 46.22 92 GLU A CA 1
ATOM 678 C C . GLU A 1 92 ? -4.815 26.906 -16.084 1.00 46.22 92 GLU A C 1
ATOM 680 O O . GLU A 1 92 ? -4.426 27.971 -16.588 1.00 46.22 92 GLU A O 1
ATOM 685 N N . PRO A 1 93 ? -6.009 26.396 -16.444 1.00 47.81 93 PRO A N 1
ATOM 686 C CA . PRO A 1 93 ? -6.930 27.142 -17.285 1.00 47.81 93 PRO A CA 1
ATOM 687 C C . PRO A 1 93 ? -7.496 28.325 -16.492 1.00 47.81 93 PRO A C 1
ATOM 689 O O . PRO A 1 93 ? -8.253 28.169 -15.534 1.00 47.81 93 PRO A O 1
ATOM 692 N N . ARG A 1 94 ? -7.142 29.540 -16.924 1.00 46.09 94 ARG A N 1
ATOM 693 C CA . ARG A 1 94 ? -7.693 30.797 -16.402 1.00 46.09 94 ARG A CA 1
ATOM 694 C C . ARG A 1 94 ? -9.217 30.798 -16.522 1.00 46.09 94 ARG A C 1
ATOM 696 O O . ARG A 1 94 ? -9.756 30.982 -17.614 1.00 46.09 94 ARG A O 1
ATOM 703 N N . CYS A 1 95 ? -9.909 30.686 -15.394 1.00 39.94 95 CYS A N 1
ATOM 704 C CA . CYS A 1 95 ? -11.327 31.004 -15.314 1.00 39.94 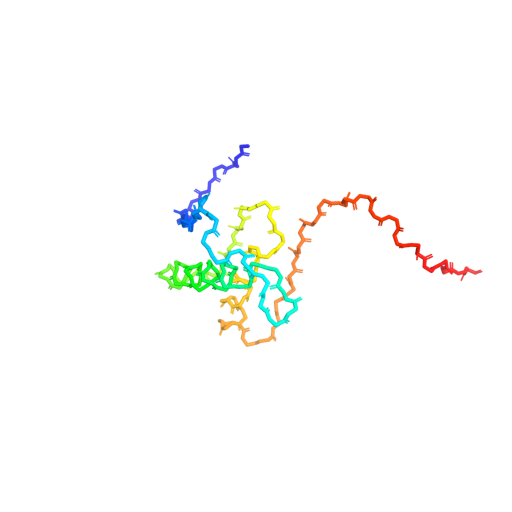95 CYS A CA 1
ATOM 705 C C . CYS A 1 95 ? -11.478 32.534 -15.414 1.00 39.94 95 CYS A C 1
ATOM 707 O O . CYS A 1 95 ? -11.093 33.266 -14.499 1.00 39.94 95 CYS A O 1
ATOM 709 N N . ARG A 1 96 ? -11.949 33.034 -16.567 1.00 46.50 96 ARG A N 1
ATOM 710 C CA . ARG A 1 96 ? -12.316 34.449 -16.737 1.00 46.50 96 ARG A CA 1
ATOM 711 C C . ARG A 1 96 ? -13.588 34.729 -15.938 1.00 46.50 96 ARG A C 1
ATOM 713 O O . ARG A 1 96 ? -14.544 33.963 -16.024 1.00 46.50 96 ARG A O 1
ATOM 720 N N . ARG A 1 97 ? -13.562 35.826 -15.185 1.00 53.75 97 ARG A N 1
ATOM 721 C CA . ARG A 1 97 ? -14.737 36.446 -14.569 1.00 53.75 97 ARG A CA 1
ATOM 722 C C . ARG A 1 97 ? -15.432 37.363 -15.565 1.00 53.75 97 ARG A C 1
ATOM 724 O O . ARG A 1 97 ? -14.706 37.926 -16.417 1.00 53.75 97 ARG A O 1
#

Sequence (97 aa):
MLPPHHGPTETVPVTMSDVGLDERDGIEAKAAVVGRLAKALEVIRRSDPARITTLGGECSVSVAPFSELARRRQFSTPVAAWEVPTGLDSGEPRCRR

Foldseek 3Di:
DDDDDPDDDDDQDQDPDCPQQDDDPNDGSVVSLVVSLVSLLVRCVVRLDCDDDDDDDDPSSCVSVVVSNCVVDVDDDPDDDDDDPPPPCPDDPDDDD

Radius of gyration: 16.91 Å; chains: 1; bounding box: 37×45×41 Å

pLDDT: mean 76.57, std 17.98, range [39.66, 95.75]

Secondary structure (DSSP, 8-state):
-PPP--S---------S-TT-S-BTTBTTHHHHHHHHHHHHHHHHHT--SS-----SSGGGGHHHHHHHHHHSSS----------------------